Protein AF-A0A0S8EVL0-F1 (afdb_monomer_lite)

Sequence (79 aa):
DTAQLARRVEVGPMPTNEAHGADDRESYRLDSLVRRYGIEVPDRHTAAGDALATALLFQRLLKKAERRGIVTLGDLLSR

Structure (mmCIF, N/CA/C/O backbone):
data_AF-A0A0S8EVL0-F1
#
_entry.id   AF-A0A0S8EVL0-F1
#
loop_
_atom_site.group_PDB
_atom_site.id
_atom_site.type_symbol
_atom_site.label_atom_id
_atom_site.label_alt_id
_atom_site.label_comp_id
_atom_site.label_asym_id
_atom_site.label_entity_id
_atom_site.label_seq_id
_atom_site.pdbx_PDB_ins_code
_atom_site.Cartn_x
_atom_site.Cartn_y
_atom_site.Cartn_z
_atom_site.occupancy
_atom_site.B_iso_or_equiv
_atom_site.auth_seq_id
_atom_site.auth_comp_id
_atom_site.auth_asym_id
_atom_site.auth_atom_id
_atom_site.pdbx_PDB_model_num
ATOM 1 N N . ASP A 1 1 ? -2.355 9.038 -0.430 1.00 83.44 1 ASP A N 1
ATOM 2 C CA . ASP A 1 1 ? -1.661 8.132 -1.373 1.00 83.44 1 ASP A CA 1
ATOM 3 C C . ASP A 1 1 ? -1.439 6.766 -0.702 1.00 83.44 1 ASP A C 1
ATOM 5 O O . ASP A 1 1 ? -1.788 6.606 0.468 1.00 83.44 1 ASP A O 1
ATOM 9 N N . THR A 1 2 ? -0.899 5.774 -1.418 1.00 89.12 2 THR A N 1
ATOM 10 C CA . THR A 1 2 ? -0.656 4.414 -0.888 1.00 89.12 2 THR A CA 1
ATOM 11 C C . THR A 1 2 ? 0.388 4.387 0.235 1.00 89.12 2 THR A C 1
ATOM 13 O O . THR A 1 2 ? 0.299 3.547 1.128 1.00 89.12 2 THR A O 1
ATOM 16 N N . ALA A 1 3 ? 1.343 5.322 0.241 1.00 89.88 3 ALA A N 1
ATOM 17 C CA . ALA A 1 3 ? 2.339 5.438 1.302 1.00 89.88 3 ALA A CA 1
ATOM 18 C C . ALA A 1 3 ? 1.693 5.895 2.619 1.00 89.88 3 ALA A C 1
ATOM 20 O O . ALA A 1 3 ? 1.900 5.273 3.654 1.00 89.88 3 ALA A O 1
ATOM 21 N N . GLN A 1 4 ? 0.831 6.912 2.582 1.00 88.38 4 GLN A N 1
ATOM 22 C CA . GLN A 1 4 ? 0.042 7.369 3.729 1.00 88.38 4 GLN A CA 1
ATOM 23 C C . GLN A 1 4 ? -0.874 6.271 4.271 1.00 88.38 4 GLN A C 1
ATOM 25 O O . GLN A 1 4 ? -0.989 6.116 5.487 1.00 88.38 4 GLN A O 1
ATOM 30 N N . LEU A 1 5 ? -1.486 5.470 3.390 1.00 91.19 5 LEU A N 1
ATOM 31 C CA . LEU A 1 5 ? -2.246 4.296 3.817 1.00 91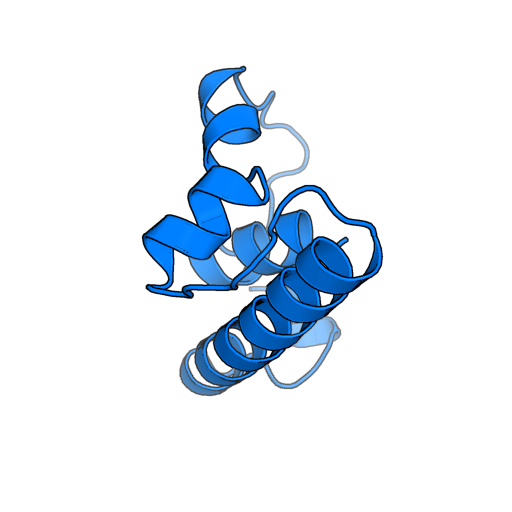.19 5 LEU A CA 1
ATOM 32 C C . LEU A 1 5 ? -1.348 3.294 4.548 1.00 91.19 5 LEU A C 1
ATOM 34 O O . LEU A 1 5 ? -1.712 2.845 5.631 1.00 91.19 5 LEU A O 1
ATOM 38 N N . ALA A 1 6 ? -0.176 2.969 3.992 1.00 92.56 6 ALA A N 1
ATOM 39 C CA . ALA A 1 6 ? 0.779 2.079 4.644 1.00 92.56 6 ALA A CA 1
ATOM 40 C C . ALA A 1 6 ? 1.164 2.593 6.035 1.00 92.56 6 ALA A C 1
ATOM 42 O O . ALA A 1 6 ? 1.107 1.831 6.996 1.00 92.56 6 ALA A O 1
ATOM 43 N N . ARG A 1 7 ? 1.448 3.894 6.163 1.00 89.75 7 ARG A N 1
ATOM 44 C CA . ARG A 1 7 ? 1.760 4.530 7.451 1.00 89.75 7 ARG A CA 1
ATOM 45 C C . ARG A 1 7 ? 0.626 4.370 8.456 1.00 89.75 7 ARG A C 1
ATOM 47 O O . ARG A 1 7 ? 0.855 3.863 9.544 1.00 89.75 7 ARG A O 1
ATOM 54 N N . ARG A 1 8 ? -0.607 4.725 8.089 1.00 89.00 8 ARG A N 1
ATOM 55 C CA . ARG A 1 8 ? -1.790 4.586 8.963 1.00 89.00 8 ARG A CA 1
ATOM 56 C C . ARG A 1 8 ? -2.026 3.133 9.390 1.00 89.00 8 ARG A C 1
ATOM 58 O O . ARG A 1 8 ? -2.265 2.839 10.559 1.00 89.00 8 ARG A O 1
ATOM 65 N N . VAL A 1 9 ? -1.901 2.201 8.447 1.00 90.94 9 VAL A N 1
ATOM 66 C CA . VAL A 1 9 ? -2.097 0.762 8.686 1.00 90.94 9 VAL A CA 1
ATOM 67 C C . VAL A 1 9 ? -0.950 0.134 9.490 1.00 90.94 9 VAL A C 1
ATOM 69 O O . VAL A 1 9 ? -1.135 -0.946 10.052 1.00 90.94 9 VAL A O 1
ATOM 72 N N . GLU A 1 10 ? 0.203 0.781 9.623 1.00 89.75 10 GLU A N 1
ATOM 73 C CA . GLU A 1 10 ? 1.324 0.282 10.430 1.00 89.75 10 GLU A CA 1
ATOM 74 C C . GLU A 1 10 ? 1.457 0.972 11.782 1.00 89.75 10 GLU A C 1
ATOM 76 O O . GLU A 1 10 ? 1.643 0.290 12.786 1.00 89.75 10 GLU A O 1
ATOM 81 N N . VAL A 1 11 ? 1.332 2.295 11.800 1.00 86.12 11 VAL A N 1
ATOM 82 C CA . VAL A 1 11 ? 1.643 3.150 12.951 1.00 86.12 11 VAL A CA 1
ATOM 83 C C . VAL A 1 11 ? 0.382 3.551 13.723 1.00 86.12 11 VAL A C 1
ATOM 85 O O . VAL A 1 11 ? 0.440 3.664 14.942 1.00 86.12 11 VAL A O 1
ATOM 88 N N . GLY A 1 12 ? -0.768 3.695 13.054 1.00 80.69 12 GLY A N 1
ATOM 89 C CA . GLY A 1 12 ? -2.008 4.191 13.668 1.00 80.69 12 GLY A CA 1
ATOM 90 C C . GLY A 1 12 ? -2.283 5.672 13.364 1.00 80.69 12 GLY A C 1
ATOM 91 O O . GLY A 1 12 ? -1.890 6.147 12.285 1.00 80.69 12 GLY A O 1
ATOM 92 N N . PRO A 1 13 ? -2.955 6.426 14.256 1.00 73.38 13 PRO A N 1
ATOM 93 C CA . PRO A 1 13 ? -3.447 7.753 13.946 1.00 73.38 13 PRO A CA 1
ATOM 94 C C . PRO A 1 13 ? -2.271 8.718 14.021 1.00 73.38 13 PRO A C 1
ATOM 96 O O . PRO A 1 13 ? -1.505 8.712 14.983 1.00 73.38 13 PRO A O 1
ATOM 99 N N . MET A 1 14 ? -2.106 9.557 13.000 1.00 65.75 14 MET A N 1
ATOM 100 C CA . MET A 1 14 ? -0.976 10.479 13.001 1.00 65.75 14 MET A CA 1
ATOM 101 C C . MET A 1 14 ? -1.204 11.617 13.994 1.00 65.75 14 MET A C 1
ATOM 103 O O . MET A 1 14 ? -2.181 12.356 13.833 1.00 65.75 14 MET A O 1
ATOM 107 N N . PRO A 1 15 ? -0.299 11.821 14.964 1.00 59.12 15 PRO A N 1
ATOM 108 C CA . PRO A 1 15 ? -0.291 13.047 15.738 1.00 59.12 15 PRO A CA 1
ATOM 109 C C . PRO A 1 15 ? 0.001 14.219 14.796 1.00 59.12 15 PRO A C 1
ATOM 111 O O . PRO A 1 15 ? 0.941 14.201 14.002 1.00 59.12 15 PRO A O 1
ATOM 114 N N . THR A 1 16 ? -0.816 15.265 14.885 1.00 57.72 16 THR A N 1
ATOM 115 C CA . THR A 1 16 ? -0.785 16.438 13.995 1.00 57.72 16 THR A CA 1
ATOM 116 C C . THR A 1 16 ? 0.492 17.277 14.107 1.00 57.72 16 THR A C 1
ATOM 118 O O . THR A 1 16 ? 0.630 18.254 13.377 1.00 57.72 16 THR A O 1
ATOM 121 N N . ASN A 1 17 ? 1.414 16.919 15.007 1.00 60.16 17 ASN A N 1
ATOM 122 C CA . ASN A 1 17 ? 2.577 17.729 15.364 1.00 60.16 17 ASN A CA 1
ATOM 123 C C . ASN A 1 17 ? 3.927 16.998 15.261 1.00 60.16 17 ASN A C 1
ATOM 125 O O . ASN A 1 17 ? 4.949 17.554 15.657 1.00 60.16 17 ASN A O 1
ATOM 129 N N . GLU A 1 18 ? 3.969 15.770 14.733 1.00 59.75 18 GLU A N 1
ATOM 130 C CA . GLU A 1 18 ? 5.246 15.095 14.491 1.00 59.75 18 GLU A CA 1
ATOM 131 C C . GLU A 1 18 ? 5.863 15.579 13.174 1.00 59.75 18 GLU A C 1
ATOM 133 O O . GLU A 1 18 ? 5.416 15.255 12.068 1.00 59.75 18 GLU A O 1
ATOM 138 N N . ALA A 1 19 ? 6.918 16.387 13.295 1.00 54.31 19 ALA A N 1
ATOM 139 C CA . ALA A 1 19 ? 7.828 16.652 12.194 1.00 54.31 19 ALA A CA 1
ATOM 140 C C . ALA A 1 19 ? 8.532 15.336 11.836 1.00 54.31 19 ALA A C 1
ATOM 142 O O . ALA A 1 19 ? 9.455 14.891 12.514 1.00 54.31 19 ALA A O 1
ATOM 143 N N . HIS A 1 20 ? 8.060 14.689 10.777 1.00 63.50 20 HIS A N 1
ATOM 144 C CA . HIS A 1 20 ? 8.619 13.427 10.320 1.00 63.50 20 HIS A CA 1
ATOM 145 C C . HIS A 1 20 ? 9.998 13.661 9.705 1.00 63.50 20 HIS A C 1
ATOM 147 O O . HIS A 1 20 ? 10.138 14.423 8.740 1.00 63.50 20 HIS A O 1
ATOM 153 N N . GLY A 1 21 ? 11.006 13.005 10.280 1.00 66.00 21 GLY A N 1
ATOM 154 C CA . GLY A 1 21 ? 12.381 13.050 9.800 1.00 66.00 21 GLY A CA 1
ATOM 155 C C . GLY A 1 21 ? 12.532 12.476 8.389 1.00 66.00 21 GLY A C 1
ATOM 156 O O . GLY A 1 21 ? 11.655 11.784 7.868 1.00 66.00 21 GLY A O 1
ATOM 157 N N . ALA A 1 22 ? 13.674 12.759 7.761 1.00 67.06 22 ALA A N 1
ATOM 158 C CA . ALA A 1 22 ? 13.998 12.258 6.424 1.00 67.06 22 ALA A CA 1
ATOM 159 C C . ALA A 1 22 ? 13.931 10.718 6.328 1.00 67.06 22 ALA A C 1
ATOM 161 O O . ALA A 1 22 ? 13.465 10.195 5.318 1.00 67.06 22 ALA A O 1
ATOM 162 N N . ASP A 1 23 ? 14.305 10.025 7.405 1.00 73.69 23 ASP A N 1
ATOM 163 C CA . ASP A 1 23 ? 14.336 8.560 7.505 1.00 73.69 23 ASP A CA 1
ATOM 164 C C . ASP A 1 23 ? 12.935 7.917 7.423 1.00 73.69 23 ASP A C 1
ATOM 166 O O . ASP A 1 23 ? 12.717 6.904 6.754 1.00 73.69 23 ASP A O 1
ATOM 170 N N . ASP A 1 24 ? 11.926 8.570 8.010 1.00 77.62 24 ASP A N 1
ATOM 171 C CA . ASP A 1 24 ? 10.536 8.121 7.907 1.00 77.62 24 ASP A CA 1
ATOM 172 C C . ASP A 1 24 ? 10.013 8.285 6.469 1.00 77.62 24 ASP A C 1
ATOM 174 O O . ASP A 1 24 ? 9.410 7.371 5.904 1.00 77.62 24 ASP A O 1
ATOM 178 N N . ARG A 1 25 ? 10.329 9.405 5.809 1.00 78.12 25 ARG A N 1
ATOM 179 C CA . ARG A 1 25 ? 9.937 9.618 4.406 1.00 78.12 25 ARG A CA 1
ATOM 180 C C . ARG A 1 25 ? 10.569 8.597 3.464 1.00 78.12 25 ARG A C 1
ATOM 182 O O . ARG A 1 25 ? 9.926 8.189 2.500 1.00 78.12 25 ARG A O 1
ATOM 189 N N . GLU A 1 26 ? 11.806 8.191 3.721 1.00 84.94 26 GLU A N 1
ATOM 190 C CA . GLU A 1 26 ? 12.507 7.179 2.929 1.00 84.94 26 GLU A CA 1
ATOM 191 C C . GLU A 1 26 ? 11.942 5.770 3.160 1.00 84.94 26 GLU A C 1
ATOM 193 O O . GLU A 1 26 ? 11.717 5.009 2.211 1.00 84.94 26 GLU A O 1
ATOM 198 N N . SER A 1 27 ? 11.594 5.459 4.408 1.00 87.62 27 SER A N 1
ATOM 199 C CA . SER A 1 27 ? 10.994 4.186 4.812 1.00 87.62 27 SER A CA 1
ATOM 200 C C . SER A 1 27 ? 9.646 3.894 4.146 1.00 87.62 27 SER A C 1
ATOM 202 O O . SER A 1 27 ? 9.301 2.725 3.961 1.00 87.62 27 SER A O 1
ATOM 204 N N . TYR A 1 28 ? 8.893 4.929 3.765 1.00 91.00 28 TYR A N 1
ATOM 205 C CA . TYR A 1 28 ? 7.583 4.805 3.114 1.00 91.00 28 TYR A CA 1
ATOM 206 C C . TYR A 1 28 ? 7.595 5.142 1.615 1.00 91.00 28 TYR A C 1
ATOM 208 O O . TYR A 1 28 ? 6.539 5.346 1.014 1.00 91.00 28 TYR A O 1
ATOM 216 N N . ARG A 1 29 ? 8.771 5.152 0.975 1.00 91.81 29 ARG A N 1
ATOM 217 C CA . ARG A 1 29 ? 8.860 5.143 -0.493 1.00 91.81 29 ARG A CA 1
ATOM 218 C C . ARG A 1 29 ? 8.358 3.822 -1.067 1.00 91.81 29 ARG A C 1
ATOM 220 O O . ARG A 1 29 ? 8.384 2.787 -0.400 1.00 91.81 29 ARG A O 1
ATOM 227 N N . LEU A 1 30 ? 7.942 3.852 -2.334 1.00 90.44 30 LEU A N 1
ATOM 228 C CA . LEU A 1 30 ? 7.441 2.668 -3.032 1.00 90.44 30 LEU A CA 1
ATOM 229 C C . LEU A 1 30 ? 8.468 1.524 -3.016 1.00 90.44 30 LEU A C 1
ATOM 231 O O . LEU A 1 30 ? 8.087 0.402 -2.709 1.00 90.44 30 LEU A O 1
ATOM 235 N N . ASP A 1 31 ? 9.753 1.813 -3.263 1.00 90.25 31 ASP A N 1
ATOM 236 C CA . ASP A 1 31 ? 10.873 0.859 -3.154 1.00 90.25 31 ASP A CA 1
ATOM 237 C C . ASP A 1 31 ? 10.861 0.109 -1.818 1.00 90.25 31 ASP A C 1
ATOM 239 O O . ASP A 1 31 ? 10.825 -1.124 -1.759 1.00 90.25 31 ASP A O 1
ATOM 243 N N . SER A 1 32 ? 10.863 0.888 -0.738 1.00 92.94 32 SER A N 1
ATOM 244 C CA . SER A 1 32 ? 10.945 0.414 0.636 1.00 92.94 32 SER A CA 1
ATOM 245 C C . SER A 1 32 ? 9.727 -0.431 0.992 1.00 92.94 32 SER A C 1
ATOM 247 O O . SER A 1 32 ? 9.864 -1.494 1.597 1.00 92.94 32 SER A O 1
ATOM 249 N N . LEU A 1 33 ? 8.534 0.002 0.575 1.00 93.88 33 LEU A N 1
ATOM 250 C CA . LEU A 1 33 ? 7.280 -0.696 0.842 1.00 93.88 33 LEU A CA 1
ATOM 251 C C . LEU A 1 33 ? 7.158 -1.996 0.048 1.00 93.88 33 LEU A C 1
ATOM 253 O O . LEU A 1 33 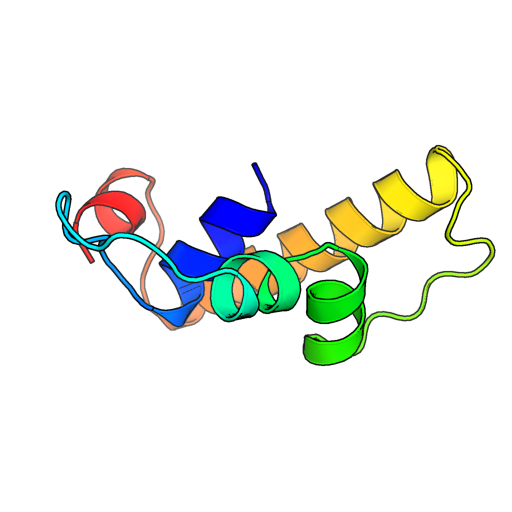? 6.849 -3.034 0.621 1.00 93.88 33 LEU A O 1
ATOM 257 N N . VAL A 1 34 ? 7.446 -1.976 -1.249 1.00 93.06 34 VAL A N 1
ATOM 258 C CA . VAL A 1 34 ? 7.404 -3.169 -2.107 1.00 93.06 34 VAL A CA 1
ATOM 259 C C . VAL A 1 34 ? 8.351 -4.245 -1.566 1.00 93.06 34 VAL A C 1
ATOM 261 O O . VAL A 1 34 ? 7.929 -5.388 -1.380 1.00 93.06 34 VAL A O 1
ATOM 264 N N . ARG A 1 35 ? 9.574 -3.866 -1.168 1.00 92.56 35 ARG A N 1
ATOM 265 C CA . ARG A 1 35 ? 10.531 -4.779 -0.524 1.00 92.56 35 ARG A CA 1
ATOM 266 C C . ARG A 1 35 ? 10.043 -5.278 0.838 1.00 92.56 35 ARG A C 1
ATOM 268 O O . ARG A 1 35 ? 10.064 -6.480 1.081 1.00 92.56 35 ARG A O 1
ATOM 275 N N . ARG A 1 36 ? 9.572 -4.383 1.715 1.00 93.56 36 ARG A N 1
ATOM 276 C CA . ARG A 1 36 ? 9.060 -4.724 3.060 1.00 93.56 36 ARG A CA 1
ATOM 277 C C . ARG A 1 36 ? 7.909 -5.717 2.998 1.00 93.56 36 ARG A C 1
ATOM 279 O O . ARG A 1 36 ? 7.810 -6.607 3.836 1.00 93.56 36 ARG A O 1
ATOM 286 N N . TYR A 1 37 ? 7.032 -5.549 2.016 1.00 93.25 37 TYR A N 1
ATOM 287 C CA . TYR A 1 37 ? 5.881 -6.414 1.849 1.00 93.25 37 TYR A CA 1
ATOM 288 C C . TYR A 1 37 ? 6.212 -7.691 1.081 1.00 93.25 37 TYR A C 1
ATOM 290 O O . TYR A 1 37 ? 5.350 -8.561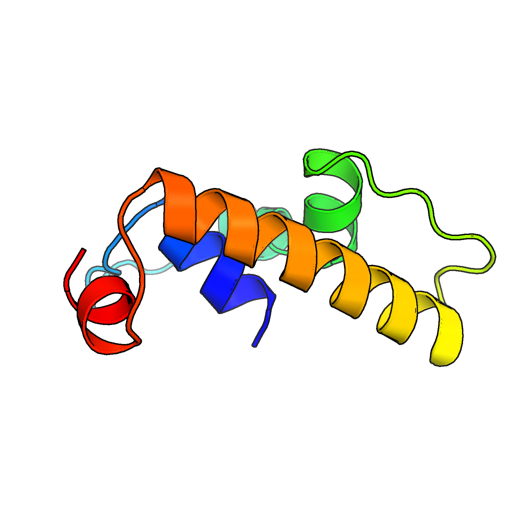 1.073 1.00 93.25 37 TYR A O 1
ATOM 298 N N . GLY A 1 38 ? 7.405 -7.841 0.490 1.00 92.88 38 GLY A N 1
ATOM 299 C CA . GLY A 1 38 ? 7.813 -9.015 -0.292 1.00 92.88 38 GLY A CA 1
ATOM 300 C C . GLY A 1 38 ? 7.136 -9.077 -1.662 1.00 92.88 38 GLY A C 1
ATOM 301 O O . GLY A 1 38 ? 6.602 -10.117 -2.052 1.00 92.88 38 GLY A O 1
ATOM 302 N N . ILE A 1 39 ? 6.992 -7.933 -2.327 1.00 92.44 39 ILE A N 1
ATOM 303 C CA . ILE A 1 39 ? 6.397 -7.814 -3.659 1.00 92.44 39 ILE A CA 1
ATOM 304 C C . ILE A 1 39 ? 7.543 -7.754 -4.668 1.00 92.44 39 ILE A C 1
ATOM 306 O O . ILE A 1 39 ? 8.390 -6.871 -4.586 1.00 92.44 39 ILE A O 1
ATOM 310 N N . GLU A 1 40 ? 7.548 -8.665 -5.632 1.00 88.50 40 GLU A N 1
ATOM 311 C CA . GLU A 1 40 ? 8.470 -8.632 -6.765 1.00 88.50 40 GLU A CA 1
ATOM 312 C C . GLU A 1 40 ? 7.675 -8.269 -8.015 1.00 88.50 40 GLU A C 1
ATOM 314 O O . GLU A 1 40 ? 6.642 -8.881 -8.294 1.00 88.50 40 GLU A O 1
ATOM 319 N N . VAL A 1 41 ? 8.124 -7.242 -8.738 1.00 81.75 41 VAL A N 1
ATOM 320 C CA . VAL A 1 41 ? 7.494 -6.814 -9.990 1.00 81.75 41 VAL A CA 1
ATOM 321 C C . VAL A 1 41 ? 8.561 -6.750 -11.079 1.00 81.75 41 VAL A C 1
ATOM 323 O O . VAL A 1 41 ? 9.544 -6.025 -10.896 1.00 81.75 41 VAL A O 1
ATOM 326 N N . PRO A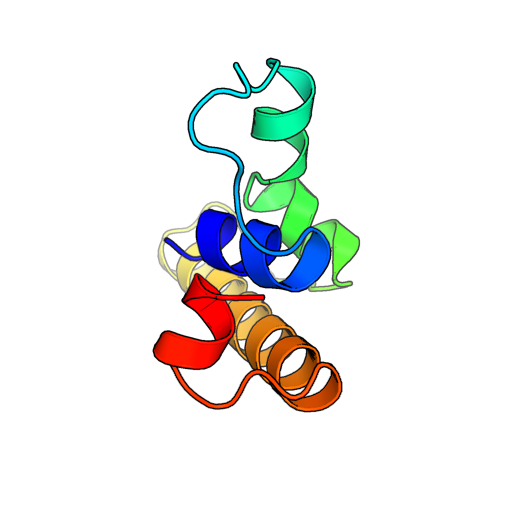 1 42 ? 8.397 -7.493 -12.189 1.00 72.56 42 PRO A N 1
ATOM 327 C CA . PRO A 1 42 ? 9.273 -7.360 -13.347 1.00 72.56 42 PRO A CA 1
ATOM 328 C C . PRO A 1 42 ? 9.124 -5.960 -13.961 1.00 72.56 42 PRO A C 1
ATOM 330 O O . PRO A 1 42 ? 8.036 -5.387 -13.939 1.00 72.56 42 PRO A O 1
ATOM 333 N N . ASP A 1 43 ? 10.217 -5.396 -14.476 1.00 76.81 43 ASP A N 1
ATOM 334 C CA . ASP A 1 43 ? 10.249 -4.068 -15.114 1.00 76.81 43 ASP A CA 1
ATOM 335 C C . ASP A 1 43 ? 9.659 -2.932 -14.262 1.00 76.81 43 ASP A C 1
ATOM 337 O O . ASP A 1 43 ? 9.000 -1.999 -14.745 1.00 76.81 43 ASP A O 1
ATOM 341 N N . ARG A 1 44 ? 9.937 -2.993 -12.957 1.00 74.62 44 ARG A N 1
ATOM 342 C CA . ARG A 1 44 ? 9.844 -1.833 -12.071 1.00 74.62 44 ARG A CA 1
ATOM 343 C C . ARG A 1 44 ? 10.626 -0.661 -12.683 1.00 74.62 44 ARG A C 1
ATOM 345 O O . ARG A 1 44 ? 11.638 -0.901 -13.335 1.00 74.62 44 ARG A O 1
ATOM 352 N N . HIS A 1 45 ? 10.174 0.579 -12.475 1.00 84.44 45 HIS A N 1
ATOM 353 C CA . HIS A 1 45 ? 10.640 1.796 -13.176 1.00 84.44 45 HIS A CA 1
ATOM 354 C C . HIS A 1 45 ? 10.011 2.047 -14.556 1.00 84.44 45 HIS A C 1
ATOM 356 O O . HIS A 1 45 ? 10.355 3.021 -15.226 1.00 84.44 45 HIS A O 1
ATOM 362 N N . THR A 1 46 ? 9.043 1.224 -14.961 1.00 91.25 46 THR A N 1
ATOM 363 C CA . THR A 1 46 ? 8.068 1.590 -15.995 1.00 91.25 46 THR A CA 1
ATOM 364 C C . THR A 1 46 ? 6.771 2.060 -15.342 1.00 91.25 46 THR A C 1
ATOM 366 O O . THR A 1 46 ? 6.408 1.596 -14.262 1.00 91.25 46 THR A O 1
ATOM 369 N N . ALA A 1 47 ? 6.015 2.936 -16.012 1.00 91.81 47 ALA A N 1
ATOM 370 C CA . ALA A 1 47 ? 4.723 3.394 -15.492 1.00 91.81 47 ALA A CA 1
ATOM 371 C C . ALA A 1 47 ? 3.759 2.223 -15.210 1.00 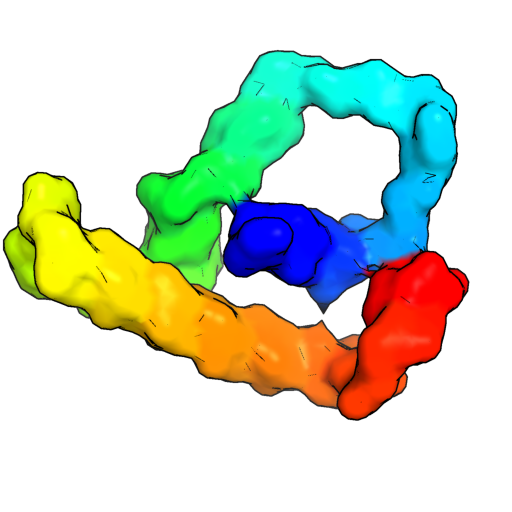91.81 47 ALA A C 1
ATOM 373 O O . ALA A 1 47 ? 3.055 2.222 -14.202 1.00 91.81 47 ALA A O 1
ATOM 374 N N . ALA A 1 48 ? 3.760 1.204 -16.076 1.00 91.94 48 ALA A N 1
ATOM 375 C CA . ALA A 1 48 ? 2.954 0.000 -15.897 1.00 91.94 48 ALA A CA 1
ATOM 376 C C . ALA A 1 48 ? 3.450 -0.862 -14.722 1.00 91.94 48 ALA A C 1
ATOM 378 O O . ALA A 1 48 ? 2.640 -1.298 -13.904 1.00 91.94 48 ALA A O 1
ATOM 379 N N . GLY A 1 49 ? 4.766 -1.069 -14.602 1.00 92.50 49 GLY A N 1
ATOM 380 C CA . GLY A 1 49 ? 5.371 -1.818 -13.500 1.00 92.50 49 GLY A CA 1
ATOM 381 C C . GLY A 1 49 ? 5.127 -1.156 -12.143 1.00 92.50 49 GLY A C 1
ATOM 382 O O . GLY A 1 49 ? 4.719 -1.820 -11.191 1.00 92.50 49 GLY A O 1
ATOM 383 N N . ASP A 1 50 ? 5.273 0.165 -12.055 1.00 91.69 50 ASP A N 1
ATOM 384 C CA . ASP A 1 50 ? 5.035 0.909 -10.815 1.00 91.69 50 ASP A CA 1
ATOM 385 C C . ASP A 1 50 ? 3.543 0.934 -10.437 1.00 91.69 50 ASP A C 1
ATOM 387 O O . ASP A 1 50 ? 3.198 0.822 -9.253 1.00 91.69 50 ASP A O 1
ATOM 391 N N . ALA A 1 51 ? 2.641 1.002 -11.424 1.00 93.06 51 ALA A N 1
ATOM 392 C CA . ALA A 1 51 ? 1.203 0.873 -11.196 1.00 93.06 51 ALA A CA 1
ATOM 393 C C . ALA A 1 51 ? 0.835 -0.525 -10.671 1.00 93.06 51 ALA A C 1
ATOM 395 O O . ALA A 1 51 ? 0.093 -0.639 -9.691 1.00 93.06 51 ALA A O 1
ATOM 396 N N . LEU A 1 52 ? 1.399 -1.585 -11.261 1.00 94.00 52 LEU A N 1
ATOM 397 C CA . LEU A 1 52 ? 1.208 -2.961 -10.801 1.00 94.00 52 LEU A CA 1
ATOM 398 C C . LEU A 1 52 ? 1.752 -3.156 -9.379 1.00 94.00 52 LEU A C 1
ATOM 400 O O . LEU A 1 52 ? 1.051 -3.689 -8.518 1.00 94.00 52 LEU A O 1
ATOM 404 N N . ALA A 1 53 ? 2.963 -2.668 -9.099 1.00 94.06 53 ALA A N 1
ATOM 405 C CA . ALA A 1 53 ? 3.563 -2.716 -7.768 1.00 94.06 53 ALA A CA 1
ATOM 406 C C . ALA A 1 53 ? 2.686 -2.016 -6.725 1.00 94.06 53 ALA A C 1
ATOM 408 O O . ALA A 1 53 ? 2.440 -2.555 -5.643 1.00 94.06 53 ALA A O 1
ATOM 409 N N . THR A 1 54 ? 2.160 -0.841 -7.073 1.00 94.62 54 THR A N 1
ATOM 410 C CA . THR A 1 54 ? 1.265 -0.072 -6.205 1.00 94.62 54 THR A CA 1
ATOM 411 C C . THR A 1 54 ? -0.053 -0.807 -5.956 1.00 94.62 54 THR A C 1
ATOM 413 O O . THR A 1 54 ? -0.519 -0.835 -4.817 1.00 94.62 54 THR A O 1
ATOM 416 N N . ALA A 1 55 ? -0.640 -1.440 -6.976 1.00 95.06 55 ALA A N 1
ATOM 417 C CA . ALA A 1 55 ? -1.875 -2.211 -6.837 1.00 95.06 55 ALA A CA 1
ATOM 418 C C . ALA A 1 55 ? -1.690 -3.437 -5.926 1.00 95.06 55 ALA A C 1
ATOM 420 O O . ALA A 1 55 ? -2.483 -3.655 -5.007 1.00 95.06 55 ALA A O 1
ATOM 421 N N . LEU A 1 56 ? -0.604 -4.194 -6.115 1.00 95.75 56 LEU A N 1
ATOM 422 C CA . LEU A 1 56 ? -0.265 -5.342 -5.268 1.00 95.75 56 LEU A CA 1
ATOM 423 C C . LEU A 1 56 ? -0.016 -4.919 -3.817 1.00 95.75 56 LEU A C 1
ATOM 425 O O . LEU A 1 56 ? -0.489 -5.570 -2.880 1.00 95.75 56 LEU A O 1
ATOM 429 N N . LEU A 1 57 ? 0.696 -3.806 -3.624 1.00 96.19 57 LEU A N 1
ATOM 430 C CA . LEU A 1 57 ? 0.919 -3.221 -2.307 1.00 96.19 57 LEU A CA 1
ATOM 431 C C . LEU A 1 57 ? -0.405 -2.841 -1.650 1.00 96.19 57 LEU A C 1
ATOM 433 O O . LEU A 1 57 ? -0.657 -3.234 -0.512 1.00 96.19 57 LEU A O 1
ATOM 437 N N . PHE A 1 58 ? -1.278 -2.150 -2.379 1.00 96.50 58 PHE A N 1
ATOM 438 C CA . PHE A 1 58 ? -2.592 -1.752 -1.890 1.00 96.50 58 PHE A CA 1
ATOM 439 C C . PHE A 1 58 ? -3.424 -2.959 -1.434 1.00 96.50 58 PHE A C 1
ATOM 441 O O . PHE A 1 58 ? -3.952 -2.949 -0.324 1.00 96.50 58 PHE A O 1
ATOM 448 N N . GLN A 1 59 ? -3.457 -4.050 -2.205 1.00 96.62 59 GLN A N 1
ATOM 449 C CA . GLN A 1 59 ? -4.155 -5.277 -1.799 1.00 96.62 59 GLN A CA 1
ATOM 450 C C . GLN A 1 59 ? -3.609 -5.871 -0.488 1.00 96.62 59 GLN A C 1
ATOM 452 O O . GLN A 1 59 ? -4.383 -6.313 0.366 1.00 96.62 59 GLN A O 1
ATOM 457 N N . ARG A 1 60 ? -2.283 -5.877 -0.291 1.00 96.12 60 ARG A N 1
ATOM 458 C CA . ARG A 1 60 ? -1.668 -6.370 0.957 1.00 96.12 60 ARG A CA 1
ATOM 459 C C . ARG A 1 60 ? -1.972 -5.455 2.141 1.00 96.12 60 ARG A C 1
ATOM 461 O O . ARG A 1 60 ? -2.223 -5.955 3.239 1.00 96.12 60 ARG A O 1
ATOM 468 N N . LEU A 1 61 ? -1.994 -4.142 1.915 1.00 95.75 61 LEU A N 1
ATOM 469 C CA . LEU A 1 61 ? -2.373 -3.152 2.920 1.00 95.75 61 LEU A CA 1
ATOM 470 C C . LEU A 1 61 ? -3.828 -3.315 3.354 1.00 95.75 61 LEU A C 1
ATOM 472 O O . LEU A 1 61 ? -4.081 -3.313 4.553 1.00 95.75 61 LEU A O 1
ATOM 476 N N . LEU A 1 62 ? -4.758 -3.548 2.425 1.00 95.31 62 LEU A N 1
ATOM 477 C CA . LEU A 1 62 ? -6.162 -3.806 2.762 1.00 95.31 62 LEU A CA 1
ATOM 478 C C . LEU A 1 62 ? -6.318 -5.050 3.644 1.00 95.31 62 LEU A C 1
ATOM 480 O O . LEU A 1 62 ? -6.933 -4.973 4.702 1.00 95.31 62 LEU A O 1
ATOM 484 N N . LYS A 1 63 ? -5.668 -6.168 3.292 1.00 95.44 63 LYS A N 1
ATOM 485 C CA . LYS A 1 63 ? -5.668 -7.379 4.138 1.00 95.44 63 LYS A CA 1
ATOM 486 C C . LYS A 1 63 ? -5.041 -7.152 5.516 1.00 95.44 63 LYS A C 1
ATOM 488 O O . LYS A 1 63 ? -5.342 -7.860 6.475 1.00 95.44 63 LYS A O 1
ATOM 493 N N . LYS A 1 64 ? -4.082 -6.230 5.632 1.00 94.69 64 LYS A N 1
ATOM 494 C CA . LYS A 1 64 ? -3.478 -5.862 6.921 1.00 94.69 64 LYS A CA 1
ATOM 495 C C . LYS A 1 64 ? -4.411 -4.956 7.727 1.00 94.69 64 LYS A C 1
ATOM 497 O O . LYS A 1 64 ? -4.552 -5.178 8.924 1.00 94.69 64 LYS A O 1
ATOM 502 N N . ALA A 1 65 ? -5.068 -4.000 7.074 1.00 93.88 65 ALA A N 1
ATOM 503 C CA . ALA A 1 65 ? -6.063 -3.117 7.671 1.00 93.88 65 ALA A CA 1
ATOM 504 C C . ALA A 1 65 ? -7.237 -3.924 8.242 1.00 93.88 65 ALA A C 1
ATOM 506 O O . ALA A 1 65 ? -7.551 -3.791 9.421 1.00 93.88 65 ALA A O 1
ATOM 507 N N . GLU A 1 66 ? -7.779 -4.857 7.458 1.00 94.12 66 GLU A N 1
ATOM 508 C CA . GLU A 1 66 ? -8.857 -5.758 7.874 1.00 94.12 66 GLU A CA 1
ATOM 509 C C . GLU A 1 66 ? -8.472 -6.578 9.115 1.00 94.12 66 GLU A C 1
ATOM 511 O O . GLU A 1 66 ? -9.216 -6.613 10.093 1.00 94.12 66 GLU A O 1
ATOM 516 N N . ARG A 1 67 ? -7.260 -7.153 9.145 1.00 94.00 67 ARG A N 1
ATOM 517 C CA . ARG A 1 67 ? -6.742 -7.877 10.323 1.00 94.00 67 ARG A CA 1
ATOM 518 C C . ARG A 1 67 ? -6.565 -6.994 11.562 1.00 94.00 67 ARG A C 1
ATOM 520 O O . ARG A 1 67 ? -6.600 -7.509 12.674 1.00 94.00 67 ARG A O 1
ATOM 527 N N . ARG A 1 68 ? -6.382 -5.681 11.390 1.00 91.81 68 ARG A N 1
ATOM 528 C CA . ARG A 1 68 ? -6.374 -4.683 12.478 1.00 91.81 68 ARG A CA 1
ATOM 529 C C . ARG A 1 68 ? -7.779 -4.156 12.809 1.00 91.81 68 ARG A C 1
ATOM 531 O O . ARG A 1 68 ? -7.918 -3.240 13.620 1.00 91.81 68 ARG A O 1
ATOM 538 N N . GLY A 1 69 ? -8.819 -4.702 12.179 1.00 92.94 69 GLY A N 1
ATOM 539 C CA . GLY A 1 69 ? -10.203 -4.267 12.332 1.00 92.94 69 GLY A CA 1
ATOM 540 C C . GLY A 1 69 ? -10.479 -2.881 11.748 1.00 92.94 69 GLY A C 1
ATOM 541 O O . GLY A 1 69 ? -11.409 -2.224 12.204 1.00 92.94 69 GLY A O 1
ATOM 542 N N . ILE A 1 70 ? -9.650 -2.410 10.814 1.00 94.00 70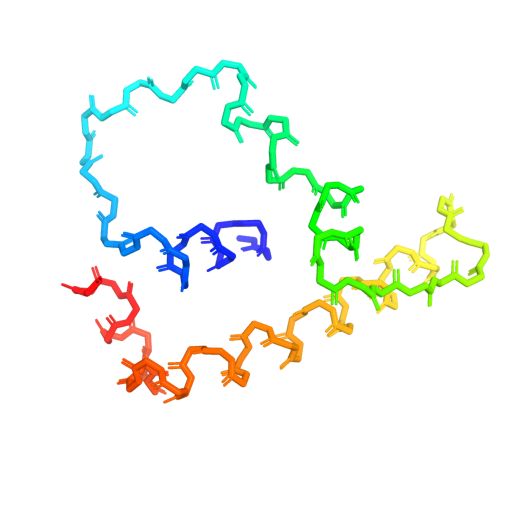 ILE A N 1
ATOM 543 C CA . ILE A 1 70 ? -9.859 -1.174 10.058 1.00 94.00 70 ILE A CA 1
ATOM 544 C C . ILE A 1 70 ? -10.645 -1.552 8.804 1.00 94.00 70 ILE A C 1
ATOM 546 O O . ILE A 1 70 ? -10.076 -2.091 7.853 1.00 94.00 70 ILE A O 1
ATOM 550 N N . VAL A 1 71 ? -11.954 -1.307 8.821 1.00 93.31 71 VAL A N 1
ATOM 551 C CA . VAL A 1 71 ? -12.871 -1.692 7.733 1.00 93.31 71 VAL A CA 1
ATOM 552 C C . VAL A 1 71 ? -13.496 -0.483 7.046 1.00 93.31 71 VAL A C 1
ATOM 554 O O . VAL A 1 71 ? -13.909 -0.568 5.892 1.00 93.31 71 VAL A O 1
ATOM 557 N N . THR A 1 72 ? -13.507 0.667 7.718 1.00 93.50 72 THR A N 1
ATOM 558 C CA . THR A 1 72 ? -13.968 1.939 7.167 1.00 93.50 72 THR A CA 1
ATOM 559 C C . THR A 1 72 ? -12.862 2.989 7.150 1.00 93.50 72 THR A C 1
ATOM 561 O O . THR A 1 72 ? -11.854 2.900 7.856 1.00 93.50 72 THR A O 1
ATOM 564 N N . LEU A 1 73 ? -13.080 4.052 6.372 1.00 89.00 73 LEU A N 1
ATOM 565 C CA . LEU A 1 73 ? -12.227 5.237 6.431 1.00 89.00 73 LEU A CA 1
ATOM 566 C C . LEU A 1 73 ? -12.252 5.883 7.828 1.00 89.00 73 LEU A C 1
ATOM 568 O O . LEU A 1 73 ? -11.229 6.388 8.276 1.00 89.00 73 LEU A O 1
ATOM 572 N N . GLY A 1 74 ? -13.387 5.830 8.535 1.00 90.06 74 GLY A N 1
ATOM 573 C CA . GLY A 1 74 ? -13.495 6.326 9.909 1.00 90.06 74 GLY A CA 1
ATOM 574 C C . GLY A 1 74 ? -12.575 5.575 10.874 1.00 90.06 74 GLY A C 1
ATOM 575 O O . GLY A 1 74 ? -11.881 6.204 11.673 1.00 90.06 74 GLY A O 1
ATOM 576 N N . ASP A 1 75 ? -12.487 4.250 10.743 1.00 89.62 75 ASP A N 1
ATOM 577 C CA . ASP A 1 75 ? -11.571 3.430 11.548 1.00 89.62 75 ASP A CA 1
ATOM 578 C C . ASP A 1 75 ? -10.112 3.789 11.265 1.00 89.62 75 ASP A C 1
ATOM 580 O O . ASP A 1 75 ? -9.319 3.933 12.188 1.00 89.62 75 ASP A O 1
ATOM 584 N N . LEU A 1 76 ? -9.764 3.987 9.987 1.00 89.31 76 LEU A N 1
ATOM 585 C CA . LEU A 1 76 ? -8.409 4.365 9.573 1.00 89.31 76 LEU A CA 1
ATOM 586 C C . LEU A 1 76 ? -8.013 5.749 10.108 1.00 89.31 76 LEU A C 1
ATOM 588 O O . LEU A 1 76 ? -6.835 6.031 10.332 1.00 89.31 76 LEU A O 1
ATOM 592 N N . LEU A 1 77 ? -8.991 6.646 10.244 1.00 87.12 77 LEU A N 1
ATOM 593 C CA . LEU A 1 77 ? -8.741 8.006 10.694 1.00 87.12 77 LEU A CA 1
ATOM 594 C C . LEU A 1 77 ? -8.634 8.137 12.216 1.00 87.12 77 LEU A C 1
ATOM 596 O O . LEU A 1 77 ? -7.932 9.040 12.674 1.00 87.12 77 LEU A O 1
ATOM 600 N N . SER A 1 78 ? -9.295 7.246 12.956 1.00 82.88 78 SER A N 1
ATOM 601 C CA . SER A 1 78 ? -9.434 7.288 14.417 1.00 82.88 78 SER A CA 1
ATOM 602 C C . SER A 1 78 ? -8.503 6.345 15.187 1.00 82.88 78 SER A C 1
ATOM 604 O O . SER A 1 78 ? -8.295 6.567 16.379 1.00 82.88 78 SER A O 1
ATOM 606 N N . ARG A 1 79 ? -7.956 5.313 14.533 1.00 65.69 79 ARG A N 1
ATOM 607 C CA . ARG A 1 79 ? -7.043 4.309 15.111 1.00 65.69 79 ARG A CA 1
ATOM 608 C C . ARG A 1 79 ? -5.633 4.394 14.561 1.00 65.69 79 ARG A C 1
ATOM 610 O O . ARG A 1 79 ? -4.777 3.695 15.145 1.00 65.69 79 ARG A O 1
#

Foldseek 3Di:
DLLVLVCLLPPNADDPPDPDDPVSVVCSDLVNQLVVLVHDFPPPVDPVRSVVSSVVSSVVSCVSCVVVVNPDPVRSNHD

Secondary structure (DSSP, 8-state):
-HHHHHHHHHH-SPPTT----HHHHHHTSHHHHHHHHT---TTTTSHHHHHHHHHHHHHHHHHHHHHTT--SHHHHHH-

pLDDT: mean 86.2, std 10.92, range [54.31, 96.62]

Radius of gyration: 13.25 Å; chains: 1; bounding box: 28×27×32 Å